Protein AF-A0A2W1AFD8-F1 (afdb_monomer_lite)

Radius of gyration: 14.23 Å; chains: 1; bounding box: 33×24×49 Å

Secondary structure (DSSP, 8-state):
--HHHHHHHHHHHHHHHHHHHHHHH---TTT-SSS-SHHHHHHH-HHHHHHHHTTS-SS---SS----

Sequence (68 aa):
MPVLYSDITNFIGEFWAVSVTGYIMDGGPAFKNYHYSHDWIKENDPDVYDLITRYFPTEKWNYCPESR

Structure (mmCIF, N/CA/C/O backbone):
data_AF-A0A2W1AFD8-F1
#
_entry.id   AF-A0A2W1AFD8-F1
#
loop_
_atom_site.group_PDB
_atom_site.id
_atom_site.type_symbol
_atom_site.label_atom_id
_atom_site.label_alt_id
_atom_site.label_comp_id
_atom_site.label_asym_id
_atom_site.label_entity_id
_atom_site.label_seq_id
_atom_site.pdbx_PDB_ins_code
_atom_site.Cartn_x
_atom_site.Cartn_y
_atom_site.Cartn_z
_atom_site.occupancy
_atom_site.B_iso_or_equiv
_atom_site.auth_seq_id
_atom_site.auth_comp_id
_atom_site.auth_asym_id
_atom_site.auth_atom_id
_atom_site.pdbx_PDB_model_num
ATOM 1 N N . MET A 1 1 ? 25.550 -3.391 -21.319 1.00 50.31 1 MET A N 1
ATOM 2 C CA . MET A 1 1 ? 24.792 -2.320 -20.638 1.00 50.31 1 MET A CA 1
ATOM 3 C C . MET A 1 1 ? 24.185 -2.871 -19.343 1.00 50.31 1 MET A C 1
ATOM 5 O O . MET A 1 1 ? 23.058 -3.336 -19.395 1.00 50.31 1 MET A O 1
ATOM 9 N N . PRO A 1 2 ? 24.918 -2.904 -18.212 1.00 57.47 2 PRO A N 1
ATOM 10 C CA . PRO A 1 2 ? 24.416 -3.479 -16.952 1.00 57.47 2 PRO A CA 1
ATOM 11 C C . PRO A 1 2 ? 23.685 -2.471 -16.043 1.00 57.47 2 PRO A C 1
ATOM 13 O O . PRO A 1 2 ? 22.875 -2.877 -15.222 1.00 57.47 2 PRO A O 1
ATOM 16 N N . VAL A 1 3 ? 23.952 -1.169 -16.201 1.00 57.22 3 VAL A N 1
ATOM 17 C CA . VAL A 1 3 ? 23.525 -0.120 -15.250 1.00 57.22 3 VAL A CA 1
ATOM 18 C C . VAL A 1 3 ? 22.003 0.094 -15.240 1.00 57.22 3 VAL A C 1
ATOM 20 O O . VAL A 1 3 ? 21.400 0.230 -14.187 1.00 57.22 3 VAL A O 1
ATOM 23 N N . LEU A 1 4 ? 21.345 0.016 -16.401 1.00 61.41 4 LEU A N 1
ATOM 24 C CA . LEU A 1 4 ? 19.891 0.214 -16.499 1.00 61.41 4 LEU A CA 1
ATOM 25 C C . LEU A 1 4 ? 19.090 -0.867 -15.744 1.00 61.41 4 LEU A C 1
ATOM 27 O O . LEU A 1 4 ? 18.029 -0.594 -15.193 1.00 61.41 4 LEU A O 1
ATOM 31 N N . TYR A 1 5 ? 19.594 -2.105 -15.716 1.00 62.78 5 TYR A N 1
ATOM 32 C CA . TYR A 1 5 ? 18.890 -3.234 -15.106 1.00 62.78 5 TYR A CA 1
ATOM 33 C C . TYR A 1 5 ? 18.975 -3.213 -13.574 1.00 62.78 5 TYR A C 1
ATOM 35 O O . TYR A 1 5 ? 17.992 -3.536 -12.902 1.00 62.78 5 TYR A O 1
ATOM 43 N N . SER A 1 6 ? 20.122 -2.802 -13.015 1.00 74.69 6 SER A N 1
ATOM 44 C CA . SER A 1 6 ? 20.268 -2.636 -11.564 1.00 74.69 6 SER A CA 1
ATOM 45 C C . SER A 1 6 ? 19.345 -1.542 -11.032 1.00 74.69 6 SER A C 1
ATOM 47 O O . SER A 1 6 ? 18.691 -1.749 -10.015 1.00 74.69 6 SER A O 1
ATOM 49 N N . ASP A 1 7 ? 19.223 -0.423 -11.748 1.00 83.50 7 ASP A N 1
ATOM 50 C CA . ASP A 1 7 ? 18.430 0.723 -11.293 1.00 83.50 7 ASP A CA 1
ATOM 51 C C . ASP A 1 7 ? 16.925 0.431 -11.316 1.00 83.50 7 ASP A C 1
ATOM 53 O O . ASP A 1 7 ? 16.219 0.753 -10.361 1.00 83.50 7 ASP A O 1
ATOM 57 N N . ILE A 1 8 ? 16.436 -0.257 -12.355 1.00 86.38 8 ILE A N 1
ATOM 58 C CA . ILE A 1 8 ? 15.027 -0.674 -12.442 1.00 86.38 8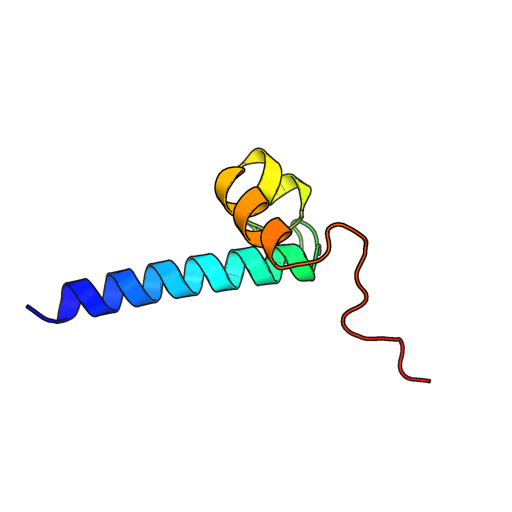 ILE A CA 1
ATOM 59 C C . ILE A 1 8 ? 14.692 -1.695 -11.351 1.00 86.38 8 ILE A C 1
ATOM 61 O O . ILE A 1 8 ? 13.652 -1.590 -10.705 1.00 86.38 8 ILE A O 1
ATOM 65 N N . THR A 1 9 ? 15.575 -2.668 -11.113 1.00 88.00 9 THR A N 1
ATOM 66 C CA . THR A 1 9 ? 15.351 -3.689 -10.078 1.00 88.00 9 THR A CA 1
ATOM 67 C C . THR A 1 9 ? 15.326 -3.061 -8.684 1.00 88.00 9 THR A C 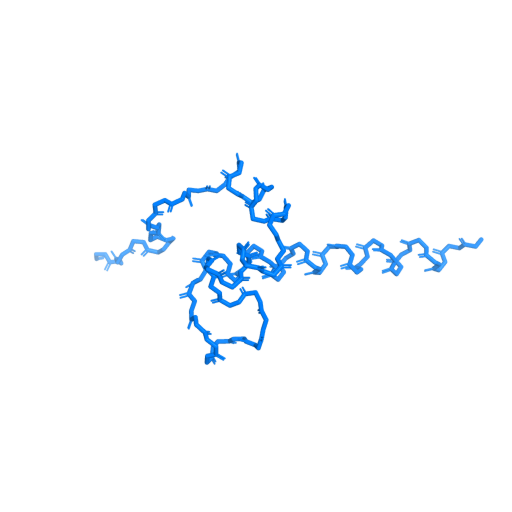1
ATOM 69 O O . THR A 1 9 ? 14.449 -3.386 -7.886 1.00 88.00 9 THR A O 1
ATOM 72 N N . ASN A 1 10 ? 16.237 -2.120 -8.408 1.00 90.81 10 ASN A N 1
ATOM 73 C CA . ASN A 1 10 ? 16.255 -1.369 -7.153 1.00 90.81 10 ASN A CA 1
ATOM 74 C C . ASN A 1 10 ? 14.981 -0.542 -6.977 1.00 90.81 10 ASN A C 1
ATOM 76 O O . ASN A 1 10 ? 14.382 -0.567 -5.907 1.00 90.81 10 ASN A O 1
ATOM 80 N N . PHE A 1 11 ? 14.537 0.148 -8.031 1.00 92.50 11 PHE A N 1
ATOM 81 C CA . PHE A 1 11 ? 13.312 0.940 -7.990 1.00 92.50 11 PHE A CA 1
ATOM 82 C C . PHE A 1 11 ? 12.081 0.080 -7.680 1.00 92.50 11 PHE A C 1
ATOM 84 O O . PHE A 1 11 ? 11.316 0.410 -6.779 1.00 92.50 11 PHE A O 1
ATOM 91 N N . ILE A 1 12 ? 11.907 -1.043 -8.386 1.00 93.50 12 ILE A N 1
ATOM 92 C CA . ILE A 1 12 ? 10.770 -1.951 -8.170 1.00 93.50 12 ILE A CA 1
ATOM 93 C C . ILE A 1 12 ? 10.817 -2.553 -6.759 1.00 93.50 12 ILE A C 1
ATOM 95 O O . ILE A 1 12 ? 9.785 -2.645 -6.094 1.00 93.50 12 ILE A O 1
ATOM 99 N N . GLY A 1 13 ? 12.006 -2.944 -6.295 1.00 93.94 13 GLY A N 1
ATOM 100 C CA . GLY A 1 13 ? 12.200 -3.483 -4.951 1.00 93.94 13 GLY A CA 1
ATOM 101 C C . GLY A 1 13 ? 11.844 -2.476 -3.857 1.00 93.94 13 GLY A C 1
ATOM 102 O O . GLY A 1 13 ? 11.111 -2.819 -2.932 1.00 93.94 13 GLY A O 1
ATOM 103 N N . GLU A 1 14 ? 12.309 -1.232 -3.988 1.00 93.94 14 GLU A N 1
ATOM 104 C CA . GLU A 1 14 ? 12.013 -0.157 -3.036 1.00 93.94 14 GLU A CA 1
ATOM 105 C C . GLU A 1 14 ? 10.528 0.212 -3.054 1.00 93.94 14 GLU A C 1
ATOM 107 O O . GLU A 1 14 ? 9.918 0.363 -1.997 1.00 93.94 14 GLU A O 1
ATOM 112 N N . PHE A 1 15 ? 9.919 0.287 -4.242 1.00 93.94 15 PHE A N 1
ATOM 113 C CA . PHE A 1 15 ? 8.485 0.520 -4.383 1.00 93.94 15 PHE A CA 1
ATOM 114 C C . PHE A 1 15 ? 7.691 -0.534 -3.604 1.00 93.94 15 PHE A C 1
ATOM 116 O O . PHE A 1 15 ? 6.927 -0.187 -2.706 1.00 93.94 15 PHE A O 1
ATOM 123 N N . TRP A 1 16 ? 7.962 -1.821 -3.851 1.00 95.69 16 TRP A N 1
ATOM 124 C CA . TRP A 1 16 ? 7.322 -2.918 -3.125 1.00 95.69 16 TRP A CA 1
ATOM 125 C C . TRP A 1 16 ? 7.555 -2.842 -1.611 1.00 95.69 16 TRP A C 1
ATOM 127 O O . TRP A 1 16 ? 6.611 -2.977 -0.828 1.00 95.69 16 TRP A O 1
ATOM 137 N N . ALA A 1 17 ? 8.795 -2.594 -1.182 1.00 94.69 17 ALA A N 1
ATOM 138 C CA . ALA A 1 17 ? 9.142 -2.497 0.231 1.00 94.69 17 ALA A CA 1
ATOM 139 C C . ALA A 1 17 ? 8.377 -1.366 0.932 1.00 94.69 17 ALA A C 1
ATOM 141 O O . ALA A 1 17 ? 7.872 -1.560 2.043 1.00 94.69 17 ALA A O 1
ATOM 142 N N . VAL A 1 18 ? 8.248 -0.198 0.295 1.00 93.69 18 VAL A N 1
ATOM 143 C CA . VAL A 1 18 ? 7.512 0.929 0.871 1.00 93.69 18 VAL A CA 1
ATOM 144 C C . VAL A 1 18 ? 6.011 0.657 0.904 1.00 93.69 18 VAL A C 1
ATOM 146 O O . VAL A 1 18 ? 5.409 0.904 1.952 1.00 93.69 18 VAL A O 1
ATOM 149 N N . SER A 1 19 ? 5.428 0.104 -0.165 1.00 95.31 19 SER A N 1
ATOM 150 C CA . SER A 1 19 ? 4.002 -0.236 -0.210 1.00 95.31 19 SER A CA 1
ATOM 151 C C . SER A 1 19 ? 3.627 -1.241 0.880 1.00 95.31 19 SER A C 1
ATOM 153 O O . SER A 1 19 ? 2.688 -1.008 1.637 1.00 95.31 19 SER A O 1
ATOM 155 N N . VAL A 1 20 ? 4.409 -2.314 1.034 1.00 94.44 20 VAL A N 1
ATOM 156 C CA . VAL A 1 20 ? 4.182 -3.329 2.076 1.00 94.44 20 VAL A CA 1
ATOM 157 C C . VAL A 1 20 ? 4.408 -2.764 3.475 1.00 94.44 20 VAL A C 1
ATOM 159 O O . VAL A 1 20 ? 3.609 -3.025 4.369 1.00 94.44 20 VAL A O 1
ATOM 162 N N . THR A 1 21 ? 5.463 -1.969 3.685 1.00 91.69 21 THR A N 1
ATOM 163 C CA . THR A 1 21 ? 5.710 -1.336 4.992 1.00 91.69 21 THR A CA 1
ATOM 164 C C . THR A 1 21 ? 4.531 -0.466 5.396 1.00 91.69 21 THR A C 1
ATOM 166 O O . THR A 1 21 ? 4.076 -0.511 6.531 1.00 91.69 21 THR A O 1
ATOM 169 N N . GLY A 1 22 ? 4.049 0.351 4.469 1.00 91.94 22 GLY A N 1
ATOM 170 C CA . GLY A 1 22 ? 2.947 1.251 4.724 1.00 91.94 22 GLY A CA 1
ATOM 171 C C . GLY A 1 22 ? 1.620 0.532 4.969 1.00 91.94 22 GLY A C 1
ATOM 172 O O . GLY A 1 22 ? 0.903 0.904 5.893 1.00 91.94 22 GLY A O 1
ATOM 173 N N . TYR A 1 23 ? 1.367 -0.560 4.240 1.00 92.69 23 TYR A N 1
ATOM 174 C CA . TYR A 1 23 ? 0.243 -1.458 4.496 1.00 92.69 23 TYR A CA 1
ATOM 175 C C . TYR A 1 23 ? 0.317 -2.077 5.900 1.00 92.69 23 TYR A C 1
ATOM 177 O O . TYR A 1 23 ? -0.598 -1.917 6.691 1.00 92.69 23 TYR A O 1
ATOM 185 N N . ILE A 1 24 ? 1.432 -2.723 6.258 1.00 90.38 24 ILE A N 1
ATOM 186 C CA . ILE A 1 24 ? 1.570 -3.417 7.553 1.00 90.38 24 ILE A CA 1
ATOM 187 C C . ILE A 1 24 ? 1.488 -2.446 8.736 1.00 90.38 24 ILE A C 1
ATOM 189 O O . ILE A 1 24 ? 0.939 -2.789 9.781 1.00 90.38 24 ILE A O 1
ATOM 193 N N . MET A 1 25 ? 2.081 -1.260 8.596 1.00 88.44 25 MET A N 1
ATOM 194 C CA . MET A 1 25 ? 2.148 -0.287 9.684 1.00 88.44 25 MET A CA 1
ATOM 195 C C . MET A 1 25 ? 0.842 0.493 9.853 1.00 88.44 25 MET A C 1
ATOM 197 O O . MET A 1 25 ? 0.560 0.910 10.973 1.00 88.44 25 MET A O 1
ATOM 201 N N . ASP A 1 26 ? 0.104 0.732 8.760 1.00 89.81 26 ASP A N 1
ATOM 202 C CA . ASP A 1 26 ? -1.147 1.509 8.710 1.00 89.81 26 ASP A CA 1
ATOM 203 C C . ASP A 1 26 ? -1.087 2.802 9.559 1.00 89.81 26 ASP A C 1
ATOM 205 O O . ASP A 1 26 ? -1.990 3.153 10.317 1.00 89.81 26 ASP A O 1
ATOM 209 N N . GLY A 1 27 ? 0.063 3.485 9.495 1.00 86.12 27 GLY A N 1
ATOM 210 C CA . GLY A 1 27 ? 0.471 4.515 10.458 1.00 86.12 27 GLY A CA 1
ATOM 211 C C . GLY A 1 27 ? -0.049 5.925 10.167 1.00 86.12 27 GLY A C 1
ATOM 212 O O . GLY A 1 27 ? 0.212 6.847 10.942 1.00 86.12 27 GLY A O 1
ATOM 213 N N . GLY A 1 28 ? -0.756 6.119 9.052 1.00 89.56 28 GLY A N 1
ATOM 214 C CA . GLY A 1 28 ? -1.290 7.416 8.643 1.00 89.56 28 GLY A CA 1
ATOM 215 C C . GLY A 1 28 ? -0.226 8.395 8.113 1.00 89.56 28 GLY A C 1
ATOM 216 O O . GLY A 1 28 ? 0.976 8.123 8.150 1.00 89.56 28 GLY A O 1
ATOM 217 N N . PRO A 1 29 ? -0.642 9.582 7.638 1.00 90.44 29 PRO A N 1
ATOM 218 C CA . PRO A 1 29 ? 0.232 10.520 6.921 1.00 90.44 29 PRO A CA 1
ATOM 219 C C . PRO A 1 29 ? 1.371 11.109 7.772 1.00 90.44 29 PRO A C 1
ATOM 221 O O . PRO A 1 29 ? 2.317 11.673 7.232 1.00 90.44 29 PRO A O 1
ATOM 224 N N . ALA A 1 30 ? 1.313 10.974 9.102 1.00 87.12 30 ALA A N 1
ATOM 225 C CA . ALA A 1 30 ? 2.412 11.354 9.993 1.00 87.12 30 ALA A CA 1
ATOM 226 C C . ALA A 1 30 ? 3.610 10.386 9.914 1.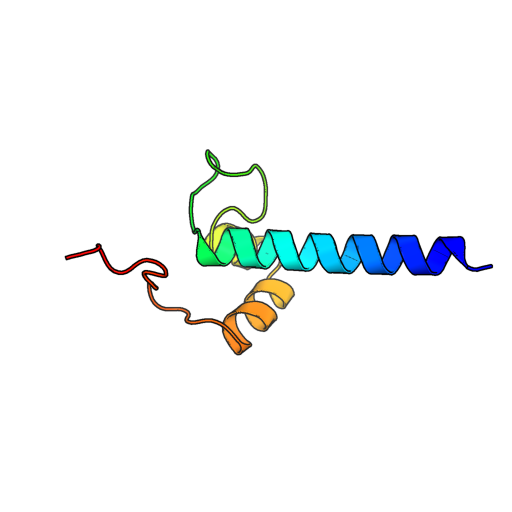00 87.12 30 ALA A C 1
ATOM 228 O O . ALA A 1 30 ? 4.724 10.765 10.267 1.00 87.12 30 ALA A O 1
ATOM 229 N N . PHE A 1 31 ? 3.389 9.146 9.462 1.00 80.69 31 PHE A N 1
ATOM 230 C CA . PHE A 1 31 ? 4.429 8.130 9.308 1.00 80.69 31 PHE A CA 1
ATOM 231 C C . PHE A 1 31 ? 5.185 8.278 7.980 1.00 80.69 31 PHE A C 1
ATOM 233 O O . PHE A 1 31 ? 6.415 8.232 7.962 1.00 80.69 31 PHE A O 1
ATOM 240 N N . LYS A 1 32 ? 4.461 8.467 6.868 1.00 81.75 32 LYS A N 1
ATOM 241 C CA . LYS A 1 32 ? 5.007 8.673 5.515 1.00 81.75 32 LYS A CA 1
ATOM 242 C C . LYS A 1 32 ? 4.050 9.524 4.676 1.00 81.75 32 LYS A C 1
ATOM 244 O O . LYS A 1 32 ? 2.850 9.523 4.910 1.00 81.75 32 LYS A O 1
ATOM 249 N N . ASN A 1 33 ? 4.574 10.184 3.641 1.00 86.94 33 ASN A N 1
ATOM 250 C CA . ASN A 1 33 ? 3.775 11.032 2.739 1.00 86.94 33 ASN A CA 1
ATOM 251 C C . ASN A 1 33 ? 3.006 10.247 1.658 1.00 86.94 33 ASN A C 1
ATOM 253 O O . ASN A 1 33 ? 2.153 10.815 0.984 1.00 86.94 33 ASN A O 1
ATOM 257 N N . TYR A 1 34 ? 3.331 8.969 1.458 1.00 87.44 34 TYR A N 1
ATOM 258 C CA . TYR A 1 34 ? 2.712 8.082 0.473 1.00 87.44 34 TYR A CA 1
ATOM 259 C C . TYR A 1 34 ? 2.662 6.656 1.021 1.00 87.44 34 TYR A C 1
ATOM 261 O O . TYR A 1 34 ? 3.445 6.309 1.910 1.00 87.44 34 TYR A O 1
ATOM 269 N N . HIS A 1 35 ? 1.737 5.849 0.494 1.00 93.69 35 HIS A N 1
ATOM 270 C CA . HIS A 1 35 ? 1.501 4.465 0.913 1.00 93.69 35 HIS A CA 1
ATOM 271 C C . HIS A 1 35 ? 1.261 4.300 2.423 1.00 93.69 35 HIS A C 1
ATOM 273 O O . HIS A 1 35 ? 1.500 3.242 2.971 1.00 93.69 35 HIS A O 1
ATOM 279 N N . TYR A 1 36 ? 0.811 5.331 3.134 1.00 91.19 36 TYR A N 1
ATOM 280 C CA . TYR A 1 36 ? 0.860 5.361 4.600 1.00 91.19 36 TYR A CA 1
ATOM 281 C C . TYR A 1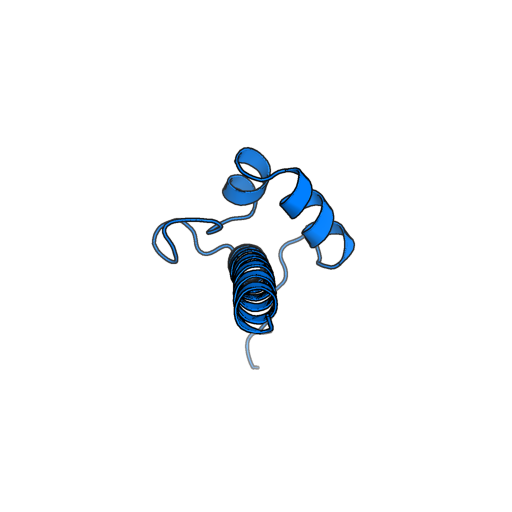 36 ? -0.294 4.646 5.320 1.00 91.19 36 TYR A C 1
ATOM 283 O O . TYR A 1 36 ? -0.272 4.552 6.549 1.00 91.19 36 TYR A O 1
ATOM 291 N N . SER A 1 37 ? -1.318 4.211 4.587 1.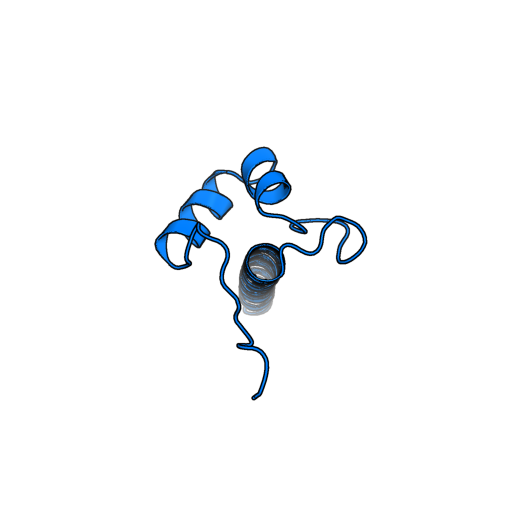00 91.31 37 SER A N 1
ATOM 292 C CA . SER A 1 37 ? -2.467 3.474 5.118 1.00 91.31 37 SER A CA 1
ATOM 293 C C . SER A 1 37 ? -3.048 2.530 4.074 1.00 91.31 37 SER A C 1
ATOM 295 O O . SER A 1 37 ? -2.804 2.695 2.874 1.00 91.31 37 SER A O 1
ATOM 297 N N . HIS A 1 38 ? -3.867 1.577 4.521 1.00 93.19 38 HIS A N 1
ATOM 298 C CA . HIS A 1 38 ? -4.634 0.708 3.624 1.00 93.19 38 HIS A CA 1
ATOM 299 C C . HIS A 1 38 ? -5.467 1.510 2.614 1.00 93.19 38 HIS A C 1
ATOM 301 O O . HIS A 1 38 ? -5.411 1.234 1.415 1.00 93.19 38 HIS A O 1
ATOM 307 N N . ASP A 1 39 ? -6.197 2.521 3.094 1.00 93.94 39 ASP A N 1
ATOM 308 C CA . ASP A 1 39 ? -7.089 3.339 2.265 1.00 93.94 39 ASP A CA 1
ATOM 309 C C . ASP A 1 39 ? -6.315 4.133 1.216 1.00 93.94 39 ASP A C 1
ATOM 311 O O . ASP A 1 39 ? -6.700 4.149 0.050 1.00 93.94 39 ASP A O 1
ATOM 315 N N . TRP A 1 40 ? -5.170 4.714 1.589 1.00 95.00 40 TRP A N 1
ATOM 316 C CA . TRP A 1 40 ? -4.359 5.462 0.634 1.00 95.00 40 TRP A CA 1
ATOM 317 C C . TRP A 1 40 ? -3.880 4.561 -0.505 1.00 95.00 40 TRP A C 1
ATOM 319 O O . TRP A 1 40 ? -3.986 4.943 -1.669 1.00 95.00 40 TRP A O 1
ATOM 329 N N . ILE A 1 41 ? -3.382 3.358 -0.190 1.00 95.75 41 ILE A N 1
ATOM 330 C CA . ILE A 1 41 ? -2.900 2.413 -1.211 1.00 95.75 41 ILE A CA 1
ATOM 331 C C . ILE A 1 41 ? -4.069 1.970 -2.093 1.00 95.75 41 ILE A C 1
ATOM 333 O O . ILE A 1 41 ? -3.944 1.958 -3.310 1.00 95.75 41 ILE A O 1
ATOM 337 N N . LYS A 1 42 ? -5.226 1.664 -1.503 1.00 96.12 42 LYS A N 1
ATOM 338 C CA . LYS A 1 42 ? -6.419 1.247 -2.245 1.00 96.12 42 LYS A CA 1
ATOM 339 C C . LYS A 1 42 ? -6.941 2.323 -3.202 1.00 96.12 42 LYS A C 1
ATOM 341 O O . LYS A 1 42 ? -7.408 1.993 -4.288 1.00 96.12 42 LYS A O 1
ATOM 346 N N . GLU A 1 43 ? -6.887 3.589 -2.798 1.00 97.00 43 GLU A N 1
ATOM 347 C CA . GLU A 1 43 ? -7.360 4.718 -3.605 1.00 97.00 43 GLU A CA 1
ATOM 348 C C . GLU A 1 43 ? -6.384 5.103 -4.721 1.00 97.00 43 GLU A C 1
ATOM 350 O O . GLU A 1 43 ? -6.822 5.450 -5.817 1.00 97.00 43 GLU A O 1
ATOM 355 N N . ASN A 1 44 ? -5.076 5.056 -4.451 1.00 96.56 44 ASN A N 1
ATOM 356 C CA . ASN A 1 44 ? -4.055 5.574 -5.366 1.00 96.56 44 ASN A CA 1
ATOM 357 C C . ASN A 1 44 ? -3.415 4.480 -6.233 1.00 96.56 44 ASN A C 1
ATOM 359 O O . ASN A 1 44 ? -3.097 4.741 -7.390 1.00 96.56 44 ASN A O 1
ATOM 363 N N . ASP A 1 45 ? -3.273 3.262 -5.705 1.00 96.44 45 ASP A N 1
ATOM 364 C CA . ASP A 1 45 ? -2.583 2.132 -6.335 1.00 96.44 45 ASP A CA 1
ATOM 365 C C . ASP A 1 45 ? -3.382 0.813 -6.147 1.00 96.44 45 ASP A C 1
ATOM 367 O O . ASP A 1 45 ? -2.907 -0.129 -5.500 1.00 96.44 45 ASP A O 1
ATOM 371 N N . PRO A 1 46 ? -4.610 0.700 -6.698 1.00 97.19 46 PRO A N 1
ATOM 372 C CA . PRO A 1 46 ? -5.516 -0.424 -6.426 1.00 97.19 46 PRO A CA 1
ATOM 373 C C . PRO A 1 46 ? -4.939 -1.794 -6.818 1.00 97.19 46 PRO A C 1
ATOM 375 O O . PRO A 1 46 ? -5.112 -2.761 -6.082 1.00 97.19 46 PRO A O 1
ATOM 378 N N . ASP A 1 47 ? -4.176 -1.880 -7.911 1.00 97.50 47 ASP A N 1
ATOM 379 C CA . ASP A 1 47 ? -3.521 -3.132 -8.322 1.00 97.50 47 ASP A CA 1
ATOM 380 C C . ASP A 1 47 ? -2.439 -3.574 -7.320 1.00 97.50 47 ASP A C 1
ATOM 382 O O . ASP A 1 47 ? -2.205 -4.767 -7.108 1.00 97.50 47 ASP A O 1
ATOM 386 N N . VAL A 1 48 ? -1.774 -2.609 -6.676 1.00 96.25 48 VAL A N 1
ATOM 387 C CA . VAL A 1 48 ? -0.787 -2.873 -5.623 1.00 96.25 48 VAL A CA 1
ATOM 388 C C . VAL A 1 48 ? -1.496 -3.320 -4.353 1.00 96.25 48 VAL A C 1
ATOM 390 O O . VAL A 1 48 ? -1.045 -4.271 -3.717 1.00 96.25 48 VAL A O 1
ATOM 393 N N . TYR A 1 49 ? -2.623 -2.694 -4.005 1.00 96.44 49 TYR A N 1
ATOM 394 C CA . TYR A 1 49 ? -3.464 -3.141 -2.896 1.00 96.44 49 TYR A CA 1
ATOM 395 C C . TYR A 1 49 ? -3.926 -4.593 -3.092 1.00 96.44 49 TYR A C 1
ATOM 397 O O . TYR A 1 49 ? -3.751 -5.424 -2.198 1.00 96.44 49 TYR A O 1
ATOM 405 N N . ASP A 1 50 ? -4.430 -4.938 -4.277 1.00 97.38 50 ASP A N 1
ATOM 406 C CA . ASP A 1 50 ? -4.853 -6.303 -4.613 1.00 97.38 50 ASP A CA 1
ATOM 407 C C . ASP A 1 50 ? -3.683 -7.299 -4.548 1.00 97.38 50 ASP A C 1
ATOM 409 O O . ASP A 1 50 ? -3.823 -8.422 -4.052 1.00 97.38 50 ASP A O 1
ATOM 413 N N . LEU A 1 51 ? -2.490 -6.889 -4.986 1.00 97.06 51 LEU A N 1
ATOM 414 C CA . LEU A 1 51 ? -1.294 -7.719 -4.882 1.00 97.06 51 LEU A CA 1
ATOM 415 C C . LEU A 1 51 ? -0.862 -7.940 -3.426 1.00 97.06 51 LEU A C 1
ATOM 417 O O . LEU A 1 51 ? -0.513 -9.062 -3.062 1.00 97.06 51 LEU A O 1
ATOM 421 N N . ILE A 1 52 ? -0.871 -6.899 -2.592 1.00 95.75 52 ILE A N 1
ATOM 422 C CA . ILE A 1 52 ? -0.498 -6.997 -1.175 1.00 95.75 52 ILE A CA 1
ATOM 423 C C . ILE A 1 52 ? -1.499 -7.879 -0.423 1.00 95.75 52 ILE A C 1
ATOM 425 O O . ILE A 1 52 ? -1.093 -8.811 0.271 1.00 95.75 52 ILE A O 1
ATOM 429 N N . THR A 1 53 ? -2.801 -7.652 -0.604 1.00 95.19 53 THR A N 1
ATOM 430 C CA . THR A 1 53 ? -3.870 -8.405 0.081 1.00 95.19 53 THR A CA 1
ATOM 431 C C . THR A 1 53 ? -3.943 -9.877 -0.330 1.00 95.19 53 THR A C 1
ATOM 433 O O . THR A 1 53 ? -4.477 -10.704 0.408 1.00 95.19 53 THR A O 1
ATOM 436 N N . ARG A 1 54 ? -3.334 -10.255 -1.460 1.00 96.19 54 ARG A N 1
ATOM 437 C CA . ARG A 1 54 ? -3.125 -11.663 -1.826 1.00 96.19 54 ARG A CA 1
ATOM 438 C C . ARG A 1 54 ? -2.171 -12.401 -0.878 1.00 96.19 54 ARG A C 1
ATOM 440 O O . ARG A 1 54 ? -2.279 -13.621 -0.753 1.00 96.19 54 ARG A O 1
ATOM 447 N N . TYR A 1 55 ? -1.225 -11.695 -0.257 1.00 93.31 55 TYR A N 1
ATOM 448 C CA . TYR A 1 55 ? -0.166 -12.290 0.569 1.00 93.31 55 TYR A CA 1
ATOM 449 C C . TYR A 1 55 ? -0.233 -11.896 2.048 1.00 93.31 55 TYR A C 1
ATOM 451 O O . TYR A 1 55 ? 0.332 -12.608 2.879 1.00 93.31 55 TYR A O 1
ATOM 459 N N . PHE A 1 56 ? -0.915 -10.801 2.389 1.00 91.44 56 PHE A N 1
ATOM 460 C CA . PHE A 1 56 ? -1.008 -10.278 3.751 1.00 91.44 56 PHE A CA 1
ATOM 461 C C . PHE A 1 56 ? -2.463 -10.205 4.242 1.00 91.44 56 PHE A C 1
ATOM 463 O O . PHE A 1 56 ? -3.372 -10.030 3.431 1.00 91.44 56 PHE A O 1
ATOM 470 N N . PRO A 1 57 ? -2.708 -10.317 5.564 1.00 88.69 57 PRO A N 1
ATOM 471 C CA . PRO A 1 57 ? -4.052 -10.198 6.126 1.00 88.69 57 PRO A CA 1
ATOM 472 C C . PRO A 1 57 ? -4.695 -8.839 5.828 1.00 88.69 57 PRO A C 1
ATOM 474 O O . PRO A 1 57 ? -4.035 -7.806 5.911 1.00 88.69 57 PRO A O 1
ATOM 477 N N . THR A 1 58 ? -5.995 -8.837 5.531 1.00 86.00 58 THR A N 1
ATOM 478 C CA . THR A 1 58 ? -6.828 -7.622 5.405 1.00 86.00 58 THR A CA 1
ATOM 479 C C . THR A 1 58 ? -7.408 -7.157 6.735 1.00 86.00 58 THR A C 1
ATOM 481 O O . THR A 1 58 ? -7.839 -6.015 6.873 1.00 86.00 58 THR A O 1
ATOM 484 N N . GLU A 1 59 ? -7.450 -8.050 7.719 1.00 82.81 59 GLU A N 1
ATOM 485 C CA . GLU A 1 59 ? -7.856 -7.731 9.081 1.00 82.81 59 GLU A CA 1
ATOM 486 C C . GLU A 1 59 ? -6.675 -7.172 9.876 1.00 82.81 59 GLU A C 1
ATOM 488 O O . GLU A 1 59 ? -5.514 -7.450 9.570 1.00 82.81 59 GLU A O 1
ATOM 493 N N . LYS A 1 60 ? -6.975 -6.389 10.921 1.00 71.38 60 LYS A N 1
ATOM 494 C CA . LYS A 1 60 ? -5.952 -5.758 11.758 1.00 71.38 60 LYS A CA 1
ATOM 495 C C . LYS A 1 60 ? -4.993 -6.815 12.305 1.00 71.38 60 LYS A C 1
ATOM 497 O O . LYS A 1 60 ? -5.386 -7.689 13.078 1.00 71.38 60 LYS A O 1
ATOM 502 N N . TRP A 1 61 ? -3.724 -6.693 11.932 1.00 69.94 61 TRP A N 1
ATOM 503 C CA . TRP A 1 61 ? -2.691 -7.647 12.298 1.00 69.94 61 TRP A CA 1
ATOM 504 C C . TRP A 1 61 ? -1.681 -7.000 13.246 1.00 69.94 61 TRP A C 1
ATOM 506 O O . TRP A 1 61 ? -0.931 -6.105 12.867 1.00 69.94 61 TRP A O 1
ATOM 516 N N . ASN A 1 62 ? -1.648 -7.458 14.499 1.00 68.50 62 ASN A N 1
ATOM 517 C CA . ASN A 1 62 ? -0.598 -7.060 15.435 1.00 68.50 62 ASN A CA 1
ATOM 518 C C . ASN A 1 62 ? 0.666 -7.877 15.146 1.00 68.50 62 ASN A C 1
ATOM 520 O O . ASN A 1 62 ? 0.835 -8.976 15.672 1.00 68.50 62 ASN A O 1
ATOM 524 N N . TYR A 1 63 ? 1.558 -7.324 14.321 1.00 63.00 63 TYR A N 1
ATOM 525 C CA . TYR A 1 63 ? 2.869 -7.919 14.036 1.00 63.00 63 TYR A CA 1
ATOM 526 C C . TYR A 1 63 ? 3.719 -8.098 15.308 1.00 63.00 63 TYR A C 1
ATOM 528 O O . TYR A 1 63 ? 4.486 -9.052 15.423 1.00 63.00 63 TYR A O 1
ATOM 536 N N . CYS A 1 64 ? 3.536 -7.213 16.293 1.00 62.53 64 CYS A N 1
ATOM 537 C CA . CYS A 1 64 ? 4.089 -7.356 17.632 1.00 62.53 64 CYS A CA 1
ATOM 538 C C . CYS A 1 64 ? 2.942 -7.684 18.604 1.00 62.53 64 CYS A C 1
ATOM 540 O O . CYS A 1 64 ? 2.181 -6.776 18.955 1.00 62.53 64 CYS A O 1
ATOM 542 N N . PRO A 1 65 ? 2.747 -8.951 19.020 1.00 58.81 65 PRO A N 1
ATOM 543 C CA . PRO A 1 65 ? 1.907 -9.216 20.179 1.00 58.81 65 PRO A CA 1
ATOM 544 C C . PRO A 1 65 ? 2.527 -8.465 21.357 1.00 58.81 65 PRO A C 1
ATOM 546 O O . PRO A 1 65 ? 3.742 -8.539 21.540 1.00 58.81 65 PRO A O 1
ATOM 549 N N . GLU A 1 66 ? 1.721 -7.719 22.117 1.00 64.81 66 GLU A N 1
ATOM 550 C CA . GLU A 1 66 ? 2.196 -7.075 23.343 1.00 64.81 66 GLU A CA 1
ATOM 551 C C . GLU A 1 66 ? 2.988 -8.112 24.144 1.00 64.81 66 GLU A C 1
ATOM 553 O O . GLU A 1 66 ? 2.463 -9.174 24.497 1.00 64.81 66 GLU A O 1
ATOM 558 N N . SER A 1 67 ? 4.285 -7.858 24.324 1.00 58.22 67 SER A N 1
ATOM 559 C CA . SER A 1 67 ? 5.152 -8.702 25.132 1.00 58.22 67 SER A CA 1
ATOM 560 C C . SER A 1 67 ? 4.521 -8.806 26.517 1.00 58.22 67 SER A C 1
ATOM 562 O O . SER A 1 67 ? 4.437 -7.797 27.21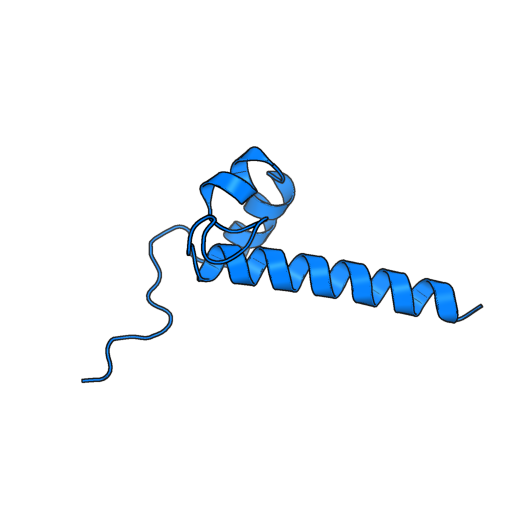9 1.00 58.22 67 SER A O 1
ATOM 564 N N . ARG A 1 68 ? 4.031 -10.000 26.862 1.00 46.94 68 ARG A N 1
ATOM 565 C CA . ARG A 1 68 ? 3.670 -10.347 28.240 1.00 46.94 68 ARG A CA 1
ATOM 566 C C . ARG A 1 68 ? 4.880 -10.244 29.153 1.00 46.94 68 ARG A C 1
ATOM 568 O O . ARG A 1 68 ? 5.979 -10.638 28.701 1.00 46.94 68 ARG A O 1
#

pLDDT: mean 85.36, std 13.51, range [46.94, 97.5]

Foldseek 3Di:
DCVVVVVVVVVVVVVLVLLLVLDLPQQPCVVDVASNHLVRCCVPPVVSSVVNVVPDPPDNDDPDDPDD